Protein AF-A0A2D7MH71-F1 (afdb_monomer_lite)

Radius of gyration: 18.93 Å; chains: 1; bounding box: 29×71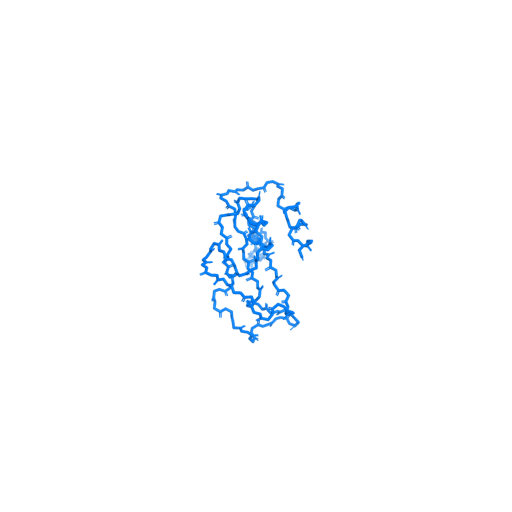×30 Å

Structure (mmCIF, N/CA/C/O backbone):
data_AF-A0A2D7MH71-F1
#
_entry.id   AF-A0A2D7MH71-F1
#
loop_
_atom_site.group_PDB
_atom_site.id
_atom_site.type_symbol
_atom_site.label_atom_id
_atom_site.label_alt_id
_atom_site.label_comp_id
_atom_site.label_asym_id
_atom_site.label_entity_id
_atom_site.label_seq_id
_atom_site.pdbx_PDB_ins_code
_atom_site.Cartn_x
_atom_site.Cartn_y
_atom_site.Cartn_z
_atom_site.occupancy
_atom_site.B_iso_or_equiv
_atom_site.auth_seq_id
_atom_site.auth_comp_id
_atom_site.auth_asym_id
_atom_site.auth_atom_id
_atom_site.pdbx_PDB_model_num
ATOM 1 N N . MET A 1 1 ? -3.098 -61.443 8.541 1.00 48.28 1 MET A N 1
ATOM 2 C CA . MET A 1 1 ? -2.775 -60.141 9.166 1.00 48.28 1 MET A CA 1
ATOM 3 C C . MET A 1 1 ? -2.134 -59.248 8.111 1.00 48.28 1 MET A C 1
ATOM 5 O O . MET A 1 1 ? -0.970 -59.449 7.794 1.00 48.28 1 MET A O 1
ATOM 9 N N . LYS A 1 2 ? -2.891 -58.337 7.489 1.00 46.53 2 LYS A N 1
ATOM 10 C CA . LYS A 1 2 ? -2.331 -57.356 6.547 1.00 46.53 2 LYS A CA 1
ATOM 11 C C . LYS A 1 2 ? -2.363 -55.989 7.224 1.00 46.53 2 LYS A C 1
ATOM 13 O O . LYS A 1 2 ? -3.413 -55.533 7.662 1.00 46.53 2 LYS A O 1
ATOM 18 N N . LYS A 1 3 ? -1.167 -55.432 7.404 1.00 58.28 3 LYS A N 1
ATOM 19 C CA . LYS A 1 3 ? -0.883 -54.160 8.064 1.00 58.28 3 LYS A CA 1
ATOM 20 C C . LYS A 1 3 ? -1.345 -53.027 7.147 1.00 58.28 3 LYS A C 1
ATOM 22 O O . LYS A 1 3 ? -0.609 -52.645 6.246 1.00 58.28 3 LYS A O 1
ATOM 27 N N . TYR A 1 4 ? -2.543 -52.500 7.369 1.00 59.72 4 TYR A N 1
ATOM 28 C CA . TYR A 1 4 ? -2.941 -51.205 6.815 1.00 59.72 4 TYR A CA 1
ATOM 29 C C . TYR A 1 4 ? -2.456 -50.119 7.773 1.00 59.72 4 TYR A C 1
ATOM 31 O O . TYR A 1 4 ? -3.223 -49.562 8.551 1.00 59.72 4 TYR A O 1
ATOM 39 N N . ILE A 1 5 ? -1.143 -49.897 7.788 1.00 62.34 5 ILE A N 1
ATOM 40 C CA . ILE A 1 5 ? -0.548 -48.757 8.475 1.00 62.34 5 ILE A CA 1
ATOM 41 C C . ILE A 1 5 ? -0.133 -47.769 7.386 1.00 62.34 5 ILE A C 1
ATOM 43 O O . ILE A 1 5 ? 0.667 -48.105 6.519 1.00 62.34 5 ILE A O 1
ATOM 47 N N . LEU A 1 6 ? -0.669 -46.553 7.508 1.00 55.50 6 LEU A N 1
ATOM 48 C CA . LEU A 1 6 ? -0.190 -45.305 6.908 1.00 55.50 6 LEU A CA 1
ATOM 49 C C . LEU A 1 6 ? -0.703 -44.874 5.520 1.00 55.50 6 LEU A C 1
ATOM 51 O O . LEU A 1 6 ? 0.076 -44.563 4.627 1.00 55.50 6 LEU A O 1
ATOM 55 N N . THR A 1 7 ? -2.010 -44.668 5.377 1.00 58.28 7 THR A N 1
ATOM 56 C CA . THR A 1 7 ? -2.520 -43.720 4.366 1.00 58.28 7 THR A CA 1
ATOM 57 C C . THR A 1 7 ? -3.567 -42.799 4.984 1.00 58.28 7 THR A C 1
ATOM 59 O O . THR A 1 7 ? -4.758 -42.968 4.744 1.00 58.28 7 THR A O 1
ATOM 62 N N . LEU A 1 8 ? -3.143 -41.848 5.828 1.00 54.81 8 LEU A N 1
ATOM 63 C CA . LEU A 1 8 ? -4.028 -40.755 6.278 1.00 54.81 8 LEU A CA 1
ATOM 64 C C . LEU A 1 8 ? -3.349 -39.374 6.386 1.00 54.81 8 LEU A C 1
ATOM 66 O O . LEU A 1 8 ? -4.011 -38.389 6.676 1.00 54.81 8 LEU A O 1
ATOM 70 N N . THR A 1 9 ? -2.054 -39.227 6.108 1.00 55.75 9 THR A N 1
ATOM 71 C CA . THR A 1 9 ? -1.336 -37.976 6.426 1.00 55.75 9 THR A CA 1
ATOM 72 C C . THR A 1 9 ? -1.309 -36.913 5.322 1.00 55.75 9 THR A C 1
ATOM 74 O O . THR A 1 9 ? -0.677 -35.882 5.519 1.00 55.75 9 THR A O 1
ATOM 77 N N . MET A 1 10 ? -1.985 -37.094 4.178 1.00 53.91 10 MET A N 1
ATOM 78 C CA . MET A 1 10 ? -1.865 -36.140 3.056 1.00 53.91 10 MET A CA 1
ATOM 79 C C . MET A 1 10 ? -2.991 -35.093 2.944 1.00 53.91 10 MET A C 1
ATOM 81 O O . MET A 1 10 ? -2.822 -34.115 2.225 1.00 53.91 10 MET A O 1
ATOM 85 N N . LEU A 1 11 ? -4.112 -35.236 3.664 1.00 55.53 11 LEU A N 1
ATOM 86 C CA . LEU A 1 11 ? -5.258 -34.312 3.543 1.00 55.53 11 LEU A CA 1
ATOM 87 C C . LEU A 1 11 ? -5.207 -33.078 4.461 1.00 55.53 11 LEU A C 1
ATOM 89 O O . LEU A 1 11 ? -5.977 -32.145 4.255 1.00 55.53 11 LEU A O 1
ATOM 93 N N . THR A 1 12 ? -4.312 -33.023 5.450 1.00 55.94 12 THR A N 1
ATOM 94 C CA . THR A 1 12 ? -4.313 -31.935 6.448 1.00 55.94 12 THR A CA 1
ATOM 95 C C . THR A 1 12 ? -3.582 -30.665 6.005 1.00 55.94 12 THR A C 1
ATOM 97 O O . THR A 1 12 ? -3.726 -29.642 6.661 1.00 55.94 12 THR A O 1
ATOM 100 N N . ASN A 1 13 ? -2.829 -30.687 4.898 1.00 51.12 13 ASN A N 1
ATOM 101 C CA . ASN A 1 13 ? -2.078 -29.511 4.426 1.00 51.12 13 ASN A CA 1
ATOM 102 C C . ASN A 1 13 ? -2.889 -28.565 3.520 1.00 51.12 13 ASN A C 1
ATOM 104 O O . ASN A 1 13 ? -2.439 -27.457 3.259 1.00 51.12 13 ASN A O 1
ATOM 108 N N . LEU A 1 14 ? -4.080 -28.960 3.052 1.00 55.34 14 LEU A N 1
ATOM 109 C CA . LEU A 1 14 ? -4.905 -28.128 2.159 1.00 55.34 14 LEU A CA 1
ATOM 110 C C . LEU A 1 14 ? -5.681 -27.012 2.880 1.00 55.34 14 LEU A C 1
ATOM 112 O O . LEU A 1 14 ? -6.258 -26.157 2.219 1.00 55.34 14 LEU A O 1
ATOM 116 N N . VAL A 1 15 ? -5.721 -27.015 4.217 1.00 54.06 15 VAL A N 1
ATOM 117 C CA . VAL A 1 15 ? -6.600 -26.122 4.998 1.00 54.06 15 VAL A CA 1
ATOM 118 C C . VAL A 1 15 ? -5.870 -24.886 5.542 1.00 54.06 15 VAL A C 1
ATOM 120 O O . VAL A 1 15 ? -6.514 -23.928 5.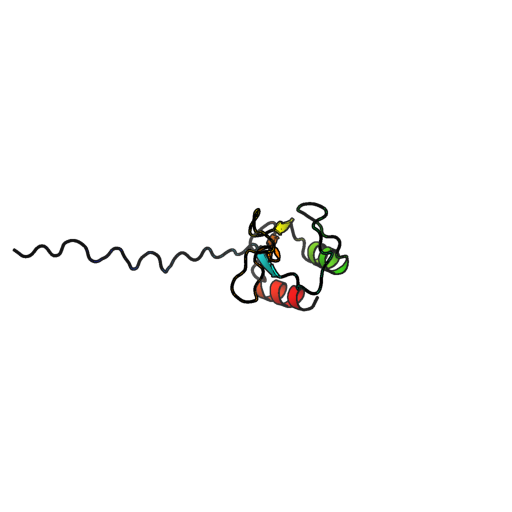954 1.00 54.06 15 VAL A O 1
ATOM 123 N N . PHE A 1 16 ? -4.538 -24.853 5.507 1.00 49.62 16 PHE A N 1
ATOM 124 C CA . PHE A 1 16 ? -3.757 -23.761 6.095 1.00 49.62 16 PHE A CA 1
ATOM 125 C C . PHE A 1 16 ? -3.190 -22.832 5.019 1.00 49.62 16 PHE A C 1
ATOM 127 O O . PHE A 1 16 ? -1.980 -22.696 4.868 1.00 49.62 16 PHE A O 1
ATOM 134 N N . GLY A 1 17 ? -4.075 -22.190 4.255 1.00 54.94 17 GLY A N 1
ATOM 135 C CA . GLY A 1 17 ? -3.725 -20.903 3.662 1.00 54.94 17 GLY A CA 1
ATOM 136 C C . GLY A 1 17 ? -3.745 -19.862 4.778 1.00 54.94 17 GLY A C 1
ATOM 137 O O . GLY A 1 17 ? -4.761 -19.731 5.460 1.00 54.94 17 GLY A O 1
ATOM 138 N N . GLU A 1 18 ? -2.637 -19.160 5.012 1.00 64.50 18 GLU A N 1
ATOM 139 C CA . GLU A 1 18 ? -2.618 -18.054 5.970 1.00 64.50 18 GLU A CA 1
ATOM 140 C C . GLU A 1 18 ? -3.553 -16.948 5.465 1.00 64.50 18 GLU A C 1
ATOM 142 O O . GLU A 1 18 ? -3.241 -16.228 4.517 1.00 64.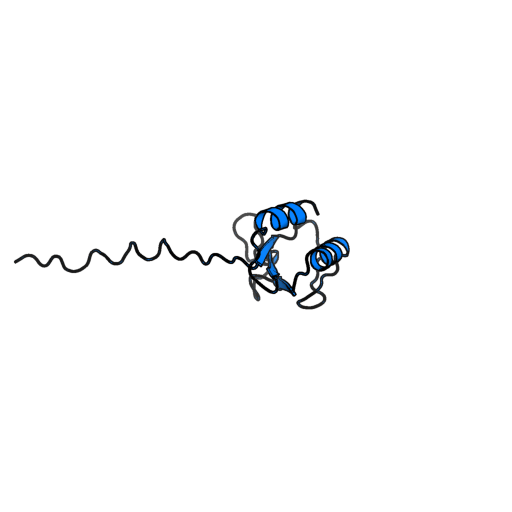50 18 GLU A O 1
ATOM 147 N N . TYR A 1 19 ? -4.740 -16.852 6.064 1.00 79.12 19 TYR A N 1
ATOM 148 C CA . TYR A 1 19 ? -5.673 -15.767 5.798 1.00 79.12 19 TYR A CA 1
ATOM 149 C C . TYR A 1 19 ? -5.336 -14.598 6.715 1.00 79.12 19 TYR A C 1
ATOM 151 O O . TYR A 1 19 ? -5.493 -14.685 7.935 1.00 79.12 19 TYR A O 1
ATOM 159 N N . TYR A 1 20 ? -4.882 -13.502 6.120 1.00 90.12 20 TYR A N 1
ATOM 160 C CA . TYR A 1 20 ? -4.624 -12.274 6.848 1.00 90.12 20 TYR A CA 1
ATOM 161 C C . TYR A 1 20 ? -5.841 -11.360 6.769 1.00 90.12 20 TYR A C 1
ATOM 163 O O . TYR A 1 20 ? -6.268 -10.965 5.687 1.00 90.12 20 TYR A O 1
ATOM 171 N N . SER A 1 21 ? -6.392 -11.004 7.926 1.00 93.88 21 SER A N 1
ATOM 172 C CA . SER A 1 21 ? -7.525 -10.083 8.023 1.00 93.88 21 SER A CA 1
ATOM 173 C C . SER A 1 21 ? -7.100 -8.633 8.272 1.00 93.88 21 SER A C 1
ATOM 175 O O . SER A 1 21 ? -7.946 -7.761 8.423 1.00 93.88 21 SER A O 1
ATOM 177 N N . ASP A 1 22 ? -5.799 -8.355 8.312 1.00 96.62 22 ASP A N 1
ATOM 178 C CA . ASP A 1 22 ? -5.203 -7.071 8.689 1.00 96.62 22 ASP A CA 1
ATOM 179 C C . ASP A 1 22 ? -4.314 -6.460 7.594 1.00 96.62 22 ASP A C 1
ATOM 181 O O . ASP A 1 22 ? -3.713 -5.411 7.817 1.00 96.62 22 ASP A O 1
ATOM 185 N N . ARG A 1 23 ? -4.182 -7.100 6.428 1.00 96.38 23 ARG A N 1
ATOM 186 C CA . ARG A 1 23 ? -3.294 -6.640 5.352 1.00 96.38 23 ARG A CA 1
ATOM 187 C C . ARG A 1 23 ? -3.729 -7.159 3.988 1.00 96.38 23 ARG A C 1
ATOM 189 O O . ARG A 1 23 ? -4.421 -8.168 3.894 1.00 96.38 23 ARG A O 1
ATOM 196 N N . PHE A 1 24 ? -3.259 -6.504 2.934 1.00 96.12 24 PHE A N 1
ATOM 197 C CA . PHE A 1 24 ? -3.388 -6.994 1.562 1.00 96.12 24 PHE A CA 1
ATOM 198 C C . PHE A 1 24 ? -2.138 -6.683 0.737 1.00 96.12 24 PHE A C 1
ATOM 200 O O . PHE A 1 24 ? -1.320 -5.839 1.112 1.00 96.12 24 PHE A O 1
ATOM 207 N N . LEU A 1 25 ? -1.991 -7.386 -0.389 1.00 95.50 25 LEU A N 1
ATOM 208 C CA . LEU A 1 25 ? -0.930 -7.141 -1.361 1.00 95.50 25 LEU A CA 1
ATOM 209 C C . LEU A 1 25 ? -1.370 -6.114 -2.404 1.00 95.50 25 LEU A C 1
ATOM 211 O O . LEU A 1 25 ? -2.482 -6.177 -2.922 1.00 95.50 25 LEU A O 1
ATOM 215 N N . VAL A 1 26 ? -0.458 -5.210 -2.746 1.00 95.12 26 VAL A N 1
ATOM 216 C CA . VAL A 1 26 ? -0.577 -4.260 -3.853 1.00 95.12 26 VAL A CA 1
ATOM 217 C C . VAL A 1 26 ? 0.563 -4.512 -4.823 1.00 95.12 26 VAL A C 1
ATOM 219 O O . VAL A 1 26 ? 1.722 -4.605 -4.415 1.00 95.12 26 VAL A O 1
ATOM 222 N N . TYR A 1 27 ? 0.229 -4.612 -6.106 1.00 95.56 27 TYR A N 1
ATOM 223 C CA . TYR A 1 27 ? 1.204 -4.660 -7.185 1.00 95.56 27 TYR A CA 1
ATOM 224 C C . TYR A 1 27 ? 1.414 -3.257 -7.745 1.00 95.56 27 TYR A C 1
ATOM 226 O O . TYR A 1 27 ? 0.452 -2.599 -8.138 1.00 95.56 27 TYR A O 1
ATOM 234 N N . ILE A 1 28 ? 2.663 -2.803 -7.796 1.00 95.31 28 ILE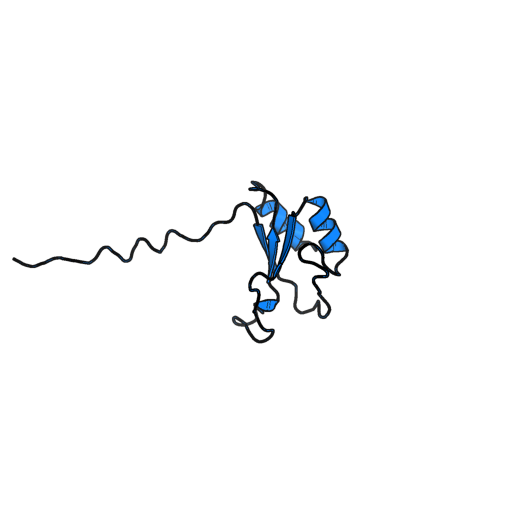 A N 1
ATOM 235 C CA . ILE A 1 28 ? 3.009 -1.554 -8.473 1.00 95.31 28 ILE A CA 1
ATOM 236 C C . ILE A 1 28 ? 3.306 -1.860 -9.935 1.00 95.31 28 ILE A C 1
ATOM 238 O O . ILE A 1 28 ? 4.236 -2.612 -10.236 1.00 95.31 28 ILE A O 1
ATOM 242 N N . ASP A 1 29 ? 2.522 -1.263 -10.833 1.00 93.12 29 ASP A N 1
ATOM 243 C CA . ASP A 1 29 ? 2.648 -1.503 -12.267 1.00 93.12 29 ASP A CA 1
ATOM 244 C C . ASP A 1 29 ? 4.068 -1.218 -12.780 1.00 93.12 29 ASP A C 1
ATOM 246 O O . ASP A 1 29 ? 4.762 -0.303 -12.323 1.00 93.12 29 ASP A O 1
ATOM 250 N N . ASN A 1 30 ? 4.502 -2.002 -13.766 1.00 91.19 30 ASN A N 1
ATOM 251 C CA . ASN A 1 30 ? 5.827 -1.867 -14.361 1.00 91.19 30 ASN A CA 1
ATOM 252 C C . ASN A 1 30 ? 6.043 -0.507 -15.045 1.00 91.19 30 ASN A C 1
ATOM 254 O O . ASN A 1 30 ? 7.194 -0.091 -15.193 1.00 91.19 30 ASN A O 1
ATOM 258 N N . SER A 1 31 ? 4.968 0.198 -15.417 1.00 92.62 31 SER A N 1
ATOM 259 C CA . SER A 1 31 ? 5.011 1.563 -15.943 1.00 92.62 31 SER A CA 1
ATOM 260 C C . SER A 1 31 ? 5.504 2.588 -14.916 1.00 92.62 31 SER A C 1
ATOM 262 O O . SER A 1 31 ? 5.970 3.656 -15.305 1.00 92.62 31 SER A O 1
ATOM 264 N N . GLN A 1 32 ? 5.409 2.292 -13.615 1.00 92.69 32 GLN A N 1
ATOM 265 C CA . GLN A 1 32 ? 5.921 3.137 -12.536 1.00 92.69 32 GLN A CA 1
ATOM 266 C C . GLN A 1 32 ? 7.403 2.803 -12.310 1.00 92.69 32 GLN A C 1
ATOM 268 O O . GLN A 1 32 ? 7.769 1.968 -11.480 1.00 92.69 32 GLN A O 1
ATOM 273 N N . ILE A 1 33 ? 8.275 3.389 -13.130 1.00 89.50 33 ILE A N 1
ATOM 274 C CA . ILE A 1 33 ? 9.702 3.023 -13.196 1.00 89.50 33 ILE A CA 1
ATOM 275 C C . ILE A 1 33 ? 10.483 3.536 -11.976 1.00 89.50 33 ILE A C 1
ATOM 277 O O . ILE A 1 33 ? 11.453 2.910 -11.559 1.00 89.50 33 ILE A O 1
ATOM 281 N N . ASP A 1 34 ? 10.051 4.645 -11.386 1.00 91.12 34 ASP A N 1
ATOM 282 C CA . ASP A 1 34 ? 10.727 5.355 -10.301 1.00 91.12 34 ASP A CA 1
ATOM 283 C C . ASP A 1 34 ? 10.075 5.130 -8.932 1.00 91.12 34 ASP A C 1
ATOM 285 O O . ASP A 1 34 ? 10.354 5.878 -8.001 1.00 91.12 34 ASP A O 1
ATOM 289 N N . PHE A 1 35 ? 9.218 4.117 -8.771 1.00 93.94 35 PHE A N 1
ATOM 290 C CA . PHE A 1 35 ? 8.585 3.841 -7.482 1.00 93.94 35 PHE A CA 1
ATOM 291 C C . PHE A 1 35 ? 9.624 3.507 -6.405 1.00 93.94 35 PHE A C 1
ATOM 293 O O . PHE A 1 35 ? 10.457 2.613 -6.570 1.00 93.94 35 PHE A O 1
ATOM 300 N N . MET A 1 36 ? 9.542 4.200 -5.271 1.00 92.69 36 MET A N 1
ATOM 301 C CA . MET A 1 36 ? 10.454 4.026 -4.147 1.00 92.69 36 MET A CA 1
ATOM 302 C C . MET A 1 36 ? 9.704 4.073 -2.819 1.00 92.69 36 MET A C 1
ATOM 304 O O . MET A 1 36 ? 8.833 4.919 -2.600 1.00 92.69 36 MET A O 1
ATOM 308 N N . LEU A 1 37 ? 10.101 3.191 -1.900 1.00 92.44 37 LEU A N 1
ATOM 309 C CA . LEU A 1 37 ? 9.787 3.336 -0.483 1.00 92.44 37 LEU A CA 1
ATOM 310 C C . LEU A 1 37 ? 10.768 4.347 0.114 1.00 92.44 37 LEU A C 1
ATOM 312 O O . LEU A 1 37 ? 11.979 4.147 0.053 1.00 92.44 37 LEU A O 1
ATOM 316 N N . ASN A 1 38 ? 10.247 5.430 0.685 1.00 86.69 38 ASN A N 1
ATOM 317 C CA . ASN A 1 38 ? 11.073 6.424 1.369 1.00 86.69 38 ASN A CA 1
ATOM 318 C C . ASN A 1 38 ? 11.446 5.945 2.776 1.00 86.69 38 ASN A C 1
ATOM 320 O O . ASN A 1 38 ? 12.542 6.216 3.245 1.00 86.69 38 ASN A O 1
ATOM 324 N N . ASN A 1 39 ? 10.525 5.227 3.421 1.00 76.38 39 ASN A N 1
ATOM 325 C CA . ASN A 1 39 ? 10.653 4.519 4.693 1.00 76.38 39 ASN A CA 1
ATOM 326 C C . ASN A 1 39 ? 9.648 3.353 4.675 1.00 76.38 39 ASN A C 1
ATOM 328 O O . ASN A 1 39 ? 8.788 3.307 3.797 1.00 76.38 39 ASN A O 1
ATOM 332 N N . SER A 1 40 ? 9.661 2.460 5.670 1.00 71.94 40 SER A N 1
ATOM 333 C CA . SER A 1 40 ? 8.663 1.375 5.767 1.00 71.94 40 SER A CA 1
ATOM 334 C C . SER A 1 40 ? 7.207 1.858 5.863 1.00 71.94 40 SER A C 1
ATOM 336 O O . SER A 1 40 ? 6.309 1.034 5.856 1.00 71.94 40 SER A O 1
ATOM 338 N N . SER A 1 41 ? 6.948 3.164 5.970 1.00 79.88 41 SER A N 1
ATOM 339 C CA . SER A 1 41 ? 5.606 3.737 6.130 1.00 79.88 41 SER A CA 1
ATOM 340 C C . SER A 1 41 ? 5.188 4.684 5.003 1.00 79.88 41 SER A C 1
ATOM 342 O O . SER A 1 41 ? 4.062 5.165 5.031 1.00 79.88 41 SER A O 1
ATOM 344 N N . SER A 1 42 ? 6.054 4.995 4.031 1.00 88.31 42 SER A N 1
ATOM 345 C CA . SER A 1 42 ? 5.704 5.950 2.971 1.00 88.31 42 SER A CA 1
ATOM 346 C C . SER A 1 42 ? 6.455 5.717 1.666 1.00 88.31 42 SER A C 1
ATOM 348 O O . SER A 1 42 ? 7.544 5.143 1.624 1.00 88.31 42 SER A O 1
ATOM 350 N N . THR A 1 43 ? 5.859 6.205 0.583 1.00 94.69 43 THR A N 1
ATOM 351 C CA . THR A 1 43 ? 6.363 6.065 -0.787 1.00 94.69 43 THR A CA 1
ATOM 352 C C . THR A 1 43 ? 6.676 7.433 -1.392 1.00 94.69 43 THR A C 1
ATOM 354 O O . THR A 1 43 ? 6.365 8.472 -0.801 1.00 94.69 43 THR A O 1
ATOM 357 N N . ASN A 1 44 ? 7.270 7.472 -2.579 1.00 95.25 44 ASN A N 1
ATOM 358 C CA . ASN A 1 44 ? 7.367 8.699 -3.372 1.00 95.25 44 ASN A CA 1
ATOM 359 C C . ASN A 1 44 ? 6.089 9.023 -4.176 1.00 95.25 44 ASN A C 1
ATOM 361 O O . ASN A 1 44 ? 6.008 10.092 -4.781 1.00 95.25 44 ASN A O 1
ATOM 365 N N . ASN A 1 45 ? 5.066 8.161 -4.145 1.00 95.25 45 ASN A N 1
ATOM 366 C CA . ASN A 1 45 ? 3.777 8.411 -4.781 1.00 95.25 45 ASN A CA 1
ATOM 367 C C . ASN A 1 45 ? 2.821 9.131 -3.812 1.00 95.25 45 ASN A C 1
ATOM 369 O O . ASN A 1 45 ? 2.347 8.573 -2.820 1.00 95.25 45 ASN A O 1
ATOM 373 N N . LYS A 1 46 ? 2.504 10.394 -4.122 1.00 94.56 46 LYS A N 1
ATOM 374 C CA . LYS A 1 46 ? 1.650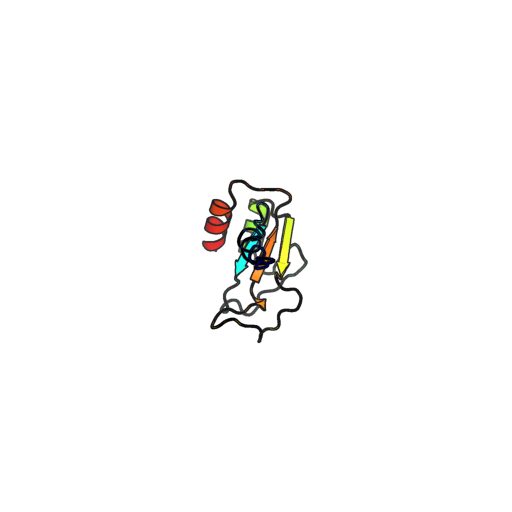 11.240 -3.274 1.00 94.56 46 LYS A CA 1
ATOM 375 C C . LYS A 1 46 ? 0.219 10.709 -3.142 1.00 94.56 46 LYS A C 1
ATOM 377 O O . LYS A 1 46 ? -0.326 10.767 -2.045 1.00 94.56 46 LYS A O 1
ATOM 382 N N . GLN A 1 47 ? -0.383 10.218 -4.226 1.00 95.25 47 GLN A N 1
ATOM 383 C CA . GLN A 1 47 ? -1.766 9.728 -4.205 1.00 95.25 47 GLN A CA 1
ATOM 384 C C . GLN A 1 47 ? -1.886 8.449 -3.375 1.00 95.25 47 GLN A C 1
ATOM 386 O O . GLN A 1 47 ? -2.801 8.324 -2.564 1.00 95.25 47 GLN A O 1
ATOM 391 N N . LEU A 1 48 ? -0.919 7.539 -3.513 1.00 95.75 48 LEU A N 1
ATOM 392 C CA . LEU A 1 48 ? -0.845 6.340 -2.690 1.00 95.75 48 LEU A CA 1
ATOM 393 C C . LEU A 1 48 ? -0.685 6.697 -1.211 1.00 95.75 48 LEU A C 1
ATOM 395 O O . LEU A 1 48 ? -1.441 6.189 -0.392 1.00 95.75 48 LEU A O 1
ATOM 399 N N . ASN A 1 49 ? 0.229 7.610 -0.869 1.00 95.94 49 ASN A N 1
ATOM 400 C CA . ASN A 1 49 ? 0.403 8.050 0.519 1.00 95.94 49 ASN A CA 1
ATOM 401 C C . ASN A 1 49 ? -0.880 8.672 1.089 1.00 95.94 49 ASN A C 1
ATOM 403 O O . ASN A 1 49 ? -1.291 8.305 2.181 1.00 95.94 49 ASN A O 1
ATOM 407 N N . GLN A 1 50 ? -1.565 9.535 0.329 1.00 96.38 50 GLN A N 1
ATOM 408 C CA . GLN A 1 50 ? -2.853 10.101 0.749 1.00 96.38 50 GLN A CA 1
ATOM 409 C C . GLN A 1 50 ? -3.895 9.015 1.035 1.00 96.38 50 GLN A C 1
ATOM 411 O O . GLN A 1 50 ? -4.679 9.150 1.970 1.00 96.38 50 GLN A O 1
ATOM 416 N N . LYS A 1 51 ? -3.899 7.934 0.249 1.00 96.25 51 LYS A N 1
ATOM 417 C CA . LYS A 1 51 ? -4.816 6.807 0.436 1.00 96.25 51 LYS A CA 1
ATOM 418 C C . LYS A 1 51 ? -4.440 5.941 1.637 1.00 96.25 51 LYS A C 1
ATOM 420 O O . LYS A 1 51 ? -5.323 5.530 2.383 1.00 96.25 51 LYS A O 1
ATOM 425 N N . LEU A 1 52 ? -3.146 5.696 1.848 1.00 96.31 52 LEU A N 1
ATOM 426 C CA . LEU A 1 52 ? -2.630 5.038 3.052 1.00 96.31 52 LEU A CA 1
ATOM 427 C C . LEU A 1 52 ? -3.037 5.817 4.311 1.00 96.31 52 LEU A C 1
ATOM 429 O O . LEU A 1 52 ? -3.583 5.217 5.234 1.00 96.31 52 LEU A O 1
ATOM 433 N N . ASP A 1 53 ? -2.870 7.142 4.302 1.00 95.94 53 ASP A N 1
ATOM 434 C CA . ASP A 1 53 ? -3.250 8.025 5.409 1.00 95.94 53 ASP A CA 1
ATOM 435 C C . ASP A 1 53 ? -4.771 8.048 5.627 1.00 95.94 53 ASP A C 1
ATOM 437 O O . ASP A 1 53 ? -5.239 7.910 6.755 1.00 95.94 53 ASP A O 1
ATOM 441 N N . GLN A 1 54 ? -5.559 8.169 4.550 1.00 96.44 54 GLN A N 1
ATOM 442 C CA . GLN A 1 54 ? -7.027 8.195 4.602 1.00 96.44 54 GLN A CA 1
ATOM 443 C C . GLN A 1 54 ? -7.613 6.965 5.306 1.00 96.44 54 GLN A C 1
ATOM 445 O O . GLN A 1 54 ? -8.641 7.072 5.974 1.00 96.44 54 GLN A O 1
ATOM 450 N N . TYR A 1 55 ? -6.997 5.798 5.117 1.00 95.88 55 TYR A N 1
ATOM 451 C CA . TYR A 1 55 ? -7.467 4.537 5.687 1.00 95.88 55 TYR A CA 1
ATOM 452 C C . TYR A 1 55 ? -6.659 4.073 6.901 1.00 95.88 55 TYR A C 1
ATOM 454 O O . TYR A 1 55 ? -6.830 2.925 7.319 1.00 95.88 55 TYR A O 1
ATOM 462 N N . GLU A 1 56 ? -5.821 4.952 7.460 1.00 95.31 56 GLU A N 1
ATOM 463 C CA . GLU A 1 56 ? -5.015 4.701 8.658 1.00 95.31 56 GLU A CA 1
ATOM 464 C C . GLU A 1 56 ? -4.154 3.431 8.534 1.00 95.31 56 GLU A C 1
ATOM 466 O O . GLU A 1 56 ? -4.061 2.607 9.450 1.00 95.31 56 GLU A O 1
ATOM 471 N N . ALA A 1 57 ? -3.536 3.238 7.365 1.00 96.06 57 ALA A N 1
ATOM 472 C CA . ALA A 1 57 ? -2.578 2.161 7.171 1.00 96.06 57 ALA A CA 1
ATOM 473 C C . ALA A 1 57 ? -1.388 2.352 8.125 1.00 96.06 57 ALA A C 1
ATOM 475 O O . ALA A 1 57 ? -0.829 3.439 8.252 1.00 96.06 57 ALA A O 1
ATOM 476 N N . LEU A 1 58 ? -0.979 1.271 8.788 1.00 95.69 58 LEU A N 1
ATOM 477 C CA . LEU A 1 58 ? 0.163 1.273 9.694 1.00 95.69 58 LEU A CA 1
ATOM 478 C C . LEU A 1 58 ? 1.466 1.493 8.921 1.00 95.69 58 LEU A C 1
ATOM 480 O O . LEU A 1 58 ? 2.336 2.249 9.356 1.00 95.69 58 LEU A O 1
ATOM 484 N N . ASN A 1 59 ? 1.635 0.762 7.816 1.00 94.94 59 ASN A N 1
ATOM 485 C CA . ASN A 1 59 ? 2.857 0.782 7.027 1.00 94.94 59 ASN A CA 1
ATOM 486 C C . ASN A 1 59 ? 2.656 0.180 5.619 1.00 94.94 59 ASN A C 1
ATOM 488 O O . ASN A 1 59 ? 1.640 -0.465 5.342 1.00 94.94 59 ASN A O 1
ATOM 492 N N . ILE A 1 60 ? 3.644 0.398 4.745 1.00 95.88 60 ILE A N 1
ATOM 493 C CA . ILE A 1 60 ? 3.759 -0.241 3.431 1.00 95.88 60 ILE A CA 1
ATOM 494 C C . ILE A 1 60 ? 5.186 -0.752 3.233 1.00 95.88 60 ILE A C 1
ATOM 496 O O . ILE A 1 60 ? 6.153 0.006 3.275 1.00 95.88 60 ILE A O 1
ATOM 500 N N . HIS A 1 61 ? 5.336 -2.052 3.006 1.00 94.75 61 HIS A N 1
ATOM 501 C CA . HIS A 1 61 ? 6.652 -2.675 2.892 1.00 94.75 61 HIS A CA 1
ATOM 502 C C . HIS A 1 61 ? 6.680 -3.744 1.807 1.00 94.75 61 HIS A C 1
ATOM 504 O O . HIS A 1 61 ? 5.653 -4.303 1.439 1.00 94.75 61 HIS A O 1
ATOM 510 N N . GLN A 1 62 ? 7.865 -4.027 1.272 1.00 94.12 62 GLN A N 1
ATOM 511 C CA . GLN A 1 62 ? 8.028 -5.044 0.238 1.00 94.12 62 GLN A CA 1
ATOM 512 C C . GLN A 1 62 ? 7.628 -6.423 0.779 1.00 94.12 62 GLN A C 1
ATOM 514 O O . GLN A 1 62 ? 8.070 -6.811 1.861 1.00 94.12 62 GLN A O 1
ATOM 519 N N . TRP A 1 63 ? 6.807 -7.160 0.024 1.00 94.00 63 TRP A N 1
ATOM 520 C CA . TRP A 1 63 ? 6.312 -8.474 0.445 1.00 94.00 63 TRP A CA 1
ATOM 521 C C . TRP A 1 63 ? 7.452 -9.482 0.595 1.00 94.00 63 TRP A C 1
ATOM 523 O O . TRP A 1 63 ? 7.630 -10.095 1.646 1.00 94.00 63 TRP A O 1
ATOM 533 N N . LEU A 1 64 ? 8.268 -9.607 -0.451 1.00 93.81 64 LEU A N 1
ATOM 534 C CA . LEU A 1 64 ? 9.441 -10.469 -0.468 1.00 93.81 64 LEU A CA 1
ATOM 535 C C . LEU A 1 64 ? 10.694 -9.609 -0.337 1.00 93.81 64 LEU A C 1
ATOM 537 O O . LEU A 1 64 ? 11.166 -9.041 -1.320 1.00 93.81 64 LEU A O 1
ATOM 541 N N . HIS A 1 65 ? 11.234 -9.532 0.880 1.00 85.75 65 HIS A N 1
ATOM 542 C CA . HIS A 1 65 ? 12.311 -8.606 1.261 1.00 85.75 65 HIS A CA 1
ATOM 543 C C . HIS A 1 65 ? 13.541 -8.640 0.334 1.00 85.75 65 HIS A C 1
ATOM 545 O O . HIS A 1 65 ? 14.175 -7.617 0.112 1.00 85.75 65 HIS A O 1
ATOM 551 N N . ASN A 1 66 ? 13.856 -9.809 -0.232 1.00 90.50 66 ASN A N 1
ATOM 552 C CA . ASN A 1 66 ? 15.024 -10.023 -1.092 1.00 90.50 66 ASN A CA 1
ATOM 553 C C . ASN A 1 66 ? 14.654 -10.359 -2.546 1.00 90.50 66 ASN A C 1
ATOM 555 O O . ASN A 1 66 ? 15.492 -10.892 -3.274 1.00 90.50 66 ASN A O 1
ATOM 559 N N . ALA A 1 67 ? 13.412 -10.098 -2.970 1.00 93.62 67 ALA A N 1
ATOM 560 C CA . ALA A 1 67 ? 13.019 -10.330 -4.356 1.00 93.62 67 ALA A CA 1
ATOM 561 C C . ALA A 1 67 ? 13.805 -9.407 -5.290 1.00 93.62 67 ALA A C 1
ATOM 563 O O . ALA A 1 67 ? 13.794 -8.181 -5.159 1.00 93.62 67 ALA A O 1
ATOM 564 N N . ARG A 1 68 ? 14.495 -10.020 -6.247 1.00 93.81 68 ARG A N 1
ATOM 565 C CA . ARG A 1 68 ? 15.280 -9.342 -7.273 1.00 93.81 68 ARG A CA 1
ATOM 566 C C . ARG A 1 68 ? 14.369 -8.935 -8.433 1.00 93.81 68 ARG A C 1
ATOM 568 O O . ARG A 1 68 ? 13.374 -9.609 -8.684 1.00 93.81 68 ARG A O 1
ATOM 575 N N . PRO A 1 69 ? 14.750 -7.928 -9.237 1.00 91.00 69 PRO A N 1
ATOM 576 C CA . PRO A 1 69 ? 14.009 -7.553 -10.449 1.00 91.00 69 PRO A CA 1
ATOM 577 C C . PRO A 1 69 ? 13.829 -8.684 -11.475 1.00 91.00 69 PRO A C 1
ATOM 579 O O . PRO A 1 69 ? 12.973 -8.611 -12.349 1.00 91.00 69 PRO A O 1
ATOM 582 N N . THR A 1 70 ? 14.665 -9.720 -11.392 1.00 94.19 70 THR A N 1
ATOM 583 C CA . THR A 1 70 ? 14.618 -10.918 -12.237 1.00 94.19 70 THR A CA 1
ATOM 584 C C . THR A 1 70 ? 13.708 -12.017 -11.696 1.00 94.19 70 THR A C 1
ATOM 586 O O . THR A 1 70 ? 13.436 -12.972 -12.420 1.00 94.19 70 THR A O 1
ATOM 589 N N . ASP A 1 71 ? 13.299 -11.933 -10.429 1.00 94.56 71 ASP A N 1
ATOM 590 C CA . ASP A 1 71 ? 12.448 -12.937 -9.799 1.00 94.56 71 ASP A CA 1
ATOM 591 C C . ASP A 1 71 ? 11.010 -12.691 -10.268 1.00 94.56 71 ASP A C 1
ATOM 593 O O . ASP A 1 71 ? 10.370 -11.705 -9.894 1.00 94.56 71 ASP A O 1
ATOM 597 N N . ARG A 1 72 ? 10.532 -13.565 -11.154 1.00 93.94 72 ARG A N 1
ATOM 598 C CA . ARG A 1 72 ? 9.248 -13.422 -11.838 1.00 93.94 72 ARG A CA 1
ATOM 599 C C . ARG A 1 72 ? 8.528 -14.753 -11.977 1.00 93.94 72 ARG A C 1
ATOM 601 O O . ARG A 1 72 ? 9.175 -15.792 -12.108 1.00 93.94 72 ARG A O 1
ATOM 608 N N . ASP A 1 73 ? 7.208 -14.681 -12.008 1.00 92.94 73 ASP A N 1
ATOM 609 C CA . ASP A 1 73 ? 6.319 -15.780 -12.371 1.00 92.94 73 ASP A CA 1
ATOM 610 C C . ASP A 1 73 ? 5.530 -15.369 -13.621 1.00 92.94 73 ASP A C 1
ATOM 612 O O . ASP A 1 73 ? 4.635 -14.526 -13.563 1.00 92.94 73 ASP A O 1
ATOM 616 N N . GLY A 1 74 ? 5.950 -15.866 -14.786 1.00 92.12 74 GLY A N 1
ATOM 617 C CA . GLY A 1 74 ? 5.475 -15.355 -16.074 1.00 92.12 74 GLY A CA 1
ATOM 618 C C . GLY A 1 74 ? 5.747 -13.853 -16.225 1.00 92.12 74 GLY A C 1
ATOM 619 O O . GLY A 1 74 ? 6.902 -13.418 -16.178 1.00 92.12 74 GLY A O 1
ATOM 620 N N . ASP A 1 75 ? 4.674 -13.077 -16.383 1.00 89.50 75 ASP A N 1
ATOM 621 C CA . ASP A 1 75 ? 4.707 -11.615 -16.533 1.00 89.50 75 ASP A CA 1
ATOM 622 C C . ASP A 1 75 ? 4.649 -10.860 -15.192 1.00 89.50 75 ASP A C 1
ATOM 624 O O . ASP A 1 75 ? 4.683 -9.629 -15.154 1.00 89.50 75 ASP A O 1
ATOM 628 N N . ILE A 1 76 ? 4.570 -11.588 -14.075 1.00 92.19 76 ILE A N 1
ATOM 629 C CA . ILE A 1 76 ? 4.465 -11.025 -12.732 1.00 92.19 76 ILE A CA 1
ATOM 630 C C . ILE A 1 76 ? 5.860 -10.845 -12.137 1.00 92.19 76 ILE A C 1
ATOM 632 O O . ILE A 1 76 ? 6.601 -11.811 -11.969 1.00 92.19 76 ILE A O 1
ATOM 636 N N . TYR A 1 77 ? 6.198 -9.617 -11.745 1.00 95.38 77 TYR A N 1
ATOM 637 C CA . TYR A 1 77 ? 7.483 -9.286 -11.130 1.00 95.38 77 TYR A CA 1
ATOM 638 C C . TYR A 1 77 ? 7.361 -9.314 -9.606 1.00 95.38 77 TYR A C 1
ATOM 640 O O . TYR A 1 77 ? 6.679 -8.487 -9.002 1.00 95.38 77 TYR A O 1
ATOM 648 N N . LEU A 1 78 ? 8.029 -10.261 -8.951 1.00 95.25 78 LEU A N 1
ATOM 649 C CA . LEU A 1 78 ? 7.826 -10.512 -7.522 1.00 95.25 78 LEU A CA 1
ATOM 650 C C . LEU A 1 78 ? 8.352 -9.378 -6.630 1.00 95.25 78 LEU A C 1
ATOM 652 O O . LEU A 1 78 ? 7.847 -9.167 -5.528 1.00 95.25 78 LEU A O 1
ATOM 656 N N . ASN A 1 79 ? 9.323 -8.603 -7.116 1.00 95.06 79 ASN A N 1
ATOM 657 C CA . ASN A 1 79 ? 9.857 -7.431 -6.420 1.00 95.06 79 ASN A CA 1
ATOM 658 C C . ASN A 1 79 ? 8.943 -6.191 -6.489 1.00 95.06 79 ASN A C 1
ATOM 660 O O . ASN A 1 79 ? 9.299 -5.155 -5.935 1.00 95.06 79 ASN A O 1
ATOM 664 N N . ARG A 1 80 ? 7.798 -6.279 -7.179 1.00 95.75 80 ARG A N 1
ATOM 665 C CA . ARG A 1 80 ? 6.808 -5.196 -7.327 1.00 95.75 80 ARG A CA 1
ATOM 666 C C . ARG A 1 80 ? 5.601 -5.344 -6.395 1.00 95.75 80 ARG A C 1
ATOM 668 O O . ARG A 1 80 ? 4.699 -4.510 -6.445 1.00 95.75 80 ARG A O 1
ATOM 675 N N . TYR A 1 81 ? 5.570 -6.385 -5.560 1.00 95.94 81 TYR A N 1
ATOM 676 C CA . TYR A 1 81 ? 4.526 -6.569 -4.555 1.00 95.94 81 TYR A CA 1
ATOM 677 C C . TYR A 1 81 ? 4.900 -5.958 -3.212 1.00 95.94 81 TYR A C 1
ATOM 679 O O . TYR A 1 81 ? 5.965 -6.224 -2.645 1.00 95.94 81 TYR A O 1
ATOM 687 N N . TYR A 1 82 ? 3.948 -5.214 -2.665 1.00 95.62 82 TYR A N 1
ATOM 688 C CA . TYR A 1 82 ? 4.042 -4.568 -1.369 1.00 95.62 82 TYR A CA 1
ATOM 689 C C . TYR A 1 82 ? 2.855 -4.975 -0.508 1.00 95.62 82 TYR A C 1
ATOM 691 O O . TYR A 1 82 ? 1.745 -5.154 -0.999 1.00 95.62 82 TYR A O 1
ATOM 699 N N . VAL A 1 83 ? 3.095 -5.121 0.785 1.00 95.94 83 VAL A N 1
ATOM 700 C CA . VAL A 1 83 ? 2.071 -5.339 1.799 1.00 95.94 83 VAL A CA 1
ATOM 701 C C . VAL A 1 83 ? 1.628 -3.978 2.308 1.00 95.94 83 VAL A C 1
ATOM 703 O O . VAL A 1 83 ? 2.457 -3.209 2.791 1.00 95.94 83 VAL A O 1
ATOM 706 N N . VAL A 1 84 ? 0.328 -3.704 2.239 1.00 96.88 84 VAL A N 1
ATOM 707 C CA . VAL A 1 84 ? -0.310 -2.625 2.998 1.00 96.88 84 VAL A CA 1
ATOM 708 C C . VAL A 1 84 ? -0.860 -3.232 4.280 1.00 96.88 84 VAL A C 1
ATOM 710 O O . VAL A 1 84 ? -1.719 -4.112 4.231 1.00 96.88 84 VAL A O 1
ATOM 713 N N . GLN A 1 85 ? -0.337 -2.785 5.418 1.00 96.56 85 GLN A N 1
ATOM 714 C CA . GLN A 1 85 ? -0.640 -3.326 6.740 1.00 96.56 85 GLN A CA 1
ATOM 715 C C . GLN A 1 85 ? -1.536 -2.370 7.525 1.00 96.56 85 GLN A C 1
ATOM 717 O O . GLN A 1 85 ? -1.258 -1.174 7.570 1.00 96.56 85 GLN A O 1
ATOM 722 N N . PHE A 1 86 ? -2.532 -2.895 8.237 1.00 96.81 86 PHE A N 1
ATOM 723 C CA . PHE A 1 86 ? -3.352 -2.138 9.185 1.00 96.81 86 PHE A CA 1
ATOM 724 C C . PHE A 1 86 ? -3.000 -2.483 10.639 1.00 96.81 86 PHE A C 1
ATOM 726 O O . PHE A 1 86 ? -2.446 -3.553 10.904 1.00 96.81 86 PHE A O 1
ATOM 733 N N . PRO A 1 87 ? -3.320 -1.604 11.607 1.00 95.94 87 PRO A N 1
ATOM 734 C CA . PRO A 1 87 ? -3.034 -1.853 13.023 1.00 95.94 87 PRO A CA 1
ATOM 735 C C . PRO A 1 87 ? -3.772 -3.066 13.612 1.00 95.94 87 PRO A C 1
ATOM 737 O O . PRO A 1 87 ? -3.358 -3.602 14.637 1.00 95.94 87 PRO A O 1
ATOM 740 N N . SER A 1 88 ? -4.890 -3.471 13.005 1.00 95.62 88 SER A N 1
ATOM 741 C CA . SER A 1 88 ? -5.725 -4.579 13.469 1.00 95.62 88 SER A CA 1
ATOM 742 C C . SER A 1 88 ? -6.560 -5.164 12.327 1.00 95.62 88 SER A C 1
ATOM 744 O O . SER A 1 88 ? -6.574 -4.630 11.218 1.00 95.62 88 SER A O 1
ATOM 746 N N . SER A 1 89 ? -7.254 -6.269 12.611 1.00 95.88 89 SER A N 1
ATOM 747 C CA . SER A 1 89 ? -8.180 -6.916 11.682 1.00 95.88 89 SER A CA 1
ATOM 748 C C . SER A 1 89 ? -9.252 -5.945 11.173 1.00 95.88 89 SER A C 1
ATOM 750 O O . SER A 1 89 ? -9.883 -5.228 11.947 1.00 95.88 89 SER A O 1
ATOM 752 N N . ARG A 1 90 ? -9.499 -5.980 9.867 1.00 95.19 90 ARG A N 1
ATOM 753 C CA . ARG A 1 90 ? -10.429 -5.137 9.117 1.00 95.19 90 ARG A CA 1
ATOM 754 C C . ARG A 1 90 ? -11.511 -6.033 8.509 1.00 95.19 90 ARG A C 1
ATOM 756 O O . ARG A 1 90 ? -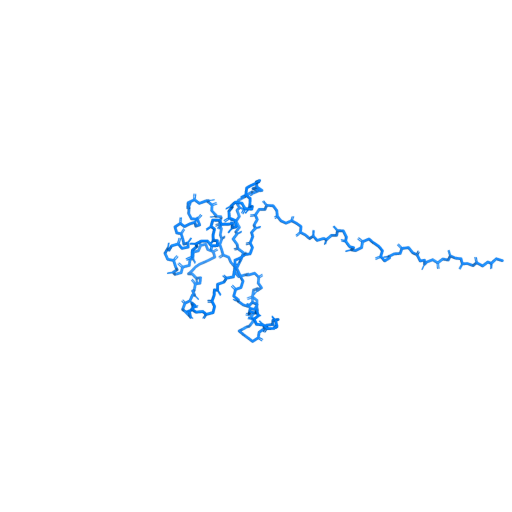11.201 -6.997 7.816 1.00 95.19 90 ARG A O 1
ATOM 763 N N . ASN A 1 91 ? -12.785 -5.712 8.728 1.00 95.25 91 ASN A N 1
ATOM 764 C CA . ASN A 1 91 ? -13.895 -6.455 8.105 1.00 95.25 91 ASN A CA 1
ATOM 765 C C . ASN A 1 91 ? -14.210 -5.967 6.681 1.00 95.25 91 ASN A C 1
ATOM 767 O O . ASN A 1 91 ? -15.003 -6.577 5.974 1.00 95.25 91 ASN A O 1
ATOM 771 N N . ASP A 1 92 ? -13.597 -4.863 6.264 1.00 95.50 92 ASP A N 1
ATOM 772 C CA . ASP A 1 92 ? -13.827 -4.170 5.000 1.00 95.50 92 ASP A CA 1
ATOM 773 C C . ASP A 1 92 ? -12.611 -4.235 4.058 1.00 95.50 92 ASP A C 1
ATOM 775 O O . ASP A 1 92 ? -12.486 -3.412 3.150 1.00 95.50 92 ASP A O 1
ATOM 779 N N . LEU A 1 93 ? -11.723 -5.226 4.240 1.00 94.25 93 LEU A N 1
ATOM 780 C CA . LEU A 1 93 ? -10.543 -5.426 3.385 1.00 94.25 93 LEU A CA 1
ATOM 781 C C . LEU A 1 93 ? -10.889 -5.489 1.896 1.00 94.25 93 LEU A C 1
ATOM 783 O O . LEU A 1 93 ? -10.177 -4.913 1.084 1.00 94.25 93 LEU A O 1
ATOM 787 N N . GLU A 1 94 ? -11.985 -6.144 1.521 1.00 93.38 94 GLU A N 1
ATOM 788 C CA . GLU A 1 94 ? -12.404 -6.227 0.117 1.00 93.38 94 GLU A CA 1
ATOM 789 C C . GLU A 1 94 ? -12.721 -4.839 -0.468 1.00 93.38 94 GLU A C 1
ATOM 791 O O . GLU A 1 94 ? -12.311 -4.506 -1.581 1.00 93.38 94 GLU A O 1
ATOM 796 N N . SER A 1 95 ? -13.392 -3.989 0.316 1.00 95.62 95 SER A N 1
ATOM 797 C CA . SER A 1 95 ? -13.698 -2.610 -0.083 1.00 95.62 95 SER A CA 1
ATOM 798 C C . SER A 1 95 ? -12.435 -1.753 -0.162 1.00 95.62 95 SER A C 1
ATOM 800 O O . SER A 1 95 ? -12.310 -0.922 -1.062 1.00 95.62 95 SER A O 1
ATOM 802 N N . LEU A 1 96 ? -11.477 -1.978 0.740 1.00 95.81 96 LEU A N 1
ATOM 803 C CA . LEU A 1 96 ? -10.166 -1.342 0.679 1.00 95.81 96 LEU A CA 1
ATOM 804 C C . LEU A 1 96 ? -9.392 -1.743 -0.570 1.00 95.81 96 LEU A C 1
ATOM 806 O O . LEU A 1 96 ? -8.913 -0.862 -1.274 1.00 95.81 96 LEU A O 1
ATOM 810 N N . VAL A 1 97 ? -9.296 -3.041 -0.870 1.00 95.56 97 VAL A N 1
ATOM 811 C CA . VAL A 1 97 ? -8.612 -3.536 -2.072 1.00 95.56 97 VAL A CA 1
ATOM 812 C C . VAL A 1 97 ? -9.196 -2.860 -3.305 1.00 95.56 97 VAL A C 1
ATOM 814 O O . VAL A 1 97 ? -8.450 -2.256 -4.072 1.00 95.56 97 VAL A O 1
ATOM 817 N N . LYS A 1 98 ? -10.530 -2.858 -3.437 1.00 95.62 98 LYS A N 1
ATOM 818 C CA . LYS A 1 98 ? -11.211 -2.178 -4.542 1.00 95.62 98 LYS A CA 1
ATOM 819 C C . LYS A 1 98 ? -10.850 -0.696 -4.613 1.00 95.62 98 LYS A C 1
ATOM 821 O O . LYS A 1 98 ? -10.500 -0.219 -5.684 1.00 95.62 98 LYS A O 1
ATOM 826 N N . SER A 1 99 ? -10.900 0.009 -3.482 1.00 95.56 99 SER A N 1
ATOM 827 C CA . SER A 1 99 ? -10.518 1.417 -3.419 1.00 95.56 99 SER A CA 1
ATOM 828 C C . SER A 1 99 ? -9.091 1.596 -3.936 1.00 95.56 99 SER A C 1
ATOM 830 O O . SER A 1 99 ? -8.876 2.358 -4.870 1.00 95.56 99 SER A O 1
ATOM 832 N N . PHE A 1 100 ? -8.101 0.876 -3.404 1.00 95.19 100 PHE A N 1
ATOM 833 C CA . PHE A 1 100 ? -6.701 1.009 -3.827 1.00 95.19 100 PHE A CA 1
ATOM 834 C C . PHE A 1 100 ? -6.467 0.669 -5.305 1.00 95.19 100 PHE A C 1
ATOM 836 O O . PHE A 1 100 ? -5.624 1.314 -5.917 1.00 95.19 100 PHE A O 1
ATOM 843 N N . SER A 1 101 ? -7.227 -0.259 -5.891 1.00 93.25 101 SER A N 1
ATOM 844 C CA . SER A 1 101 ? -7.152 -0.590 -7.324 1.00 93.25 101 SER A CA 1
ATOM 845 C C . SER A 1 101 ? -7.642 0.518 -8.267 1.00 93.25 101 SER A C 1
ATOM 847 O O . SER A 1 101 ? -7.441 0.407 -9.471 1.00 93.25 101 SER A O 1
ATOM 849 N N . GLU A 1 102 ? -8.295 1.562 -7.752 1.00 92.38 102 GLU A N 1
ATOM 850 C CA . GLU A 1 102 ? -8.750 2.727 -8.532 1.00 92.38 102 GLU A CA 1
ATOM 851 C C . GLU A 1 102 ? -7.700 3.857 -8.609 1.00 92.38 102 GLU A C 1
ATOM 853 O O . GLU A 1 102 ? -8.003 4.929 -9.136 1.00 92.38 102 GLU A O 1
ATOM 858 N N . LEU A 1 103 ? -6.502 3.657 -8.037 1.00 89.25 103 LEU A N 1
ATOM 859 C CA . LEU A 1 103 ? -5.341 4.546 -8.212 1.00 89.25 103 LEU A CA 1
ATOM 860 C C . LEU A 1 103 ? -4.674 4.317 -9.573 1.00 89.25 103 LEU A C 1
ATOM 862 O O . LEU A 1 103 ? -4.311 5.332 -10.207 1.00 89.25 103 LEU A O 1
#

Foldseek 3Di:
DDDPPDDDPPPPVVPDDPDDQFKDKDFDDVVPVPWDDPDQADIPDPVVNVLLVVVVFPGKAQPPPPQDQPDDDVVRRSRRMIMGGHPDGDPCVVVSVVVSVVD

Sequence (103 aa):
MKKYILTLTMLTNLVFGEYYSDRFLVYIDNSQIDFMLNNSSSTNNKQLNQKLDQYEALNIHQWLHNARPTDRDGDIYLNRYYVVQFPSSRNDLESLVKSFSEL

Secondary structure (DSSP, 8-state):
--------TTSGGGS-----SSEEEEEPPTT-TT--EEETTEES-HHHHHHHHHTT--EEEESSTT--TT-EETTEEGGGEEEEE-SS--TTHHHHHHHHTT-

pLDDT: mean 86.72, std 15.13, range [46.53, 96.88]